Protein AF-A0A1M5BMK8-F1 (afdb_monomer_lite)

Radius of gyration: 20.79 Å; chains: 1; bounding box: 54×33×45 Å

Secondary structure (DSSP, 8-state):
----------SSGGG-TTEETTEE-S--S---TT-TT---HHHHHHHHHHHHHHHHTS-HHHHHHHHHHHHTTSS--

Foldseek 3Di:
DDDDDDPPPPPCQVVAPQDDPNGRPPDPDPDVVPPPPDDDPVRVVVVVVVVVVVLVPDDPVVNVVCCCVPPPPPDDD

Organism: NCBI:txid1121262

pLDDT: mean 75.49, std 18.47, range [36.56, 97.44]

Structure (mmCIF, N/CA/C/O backbone):
data_AF-A0A1M5BMK8-F1
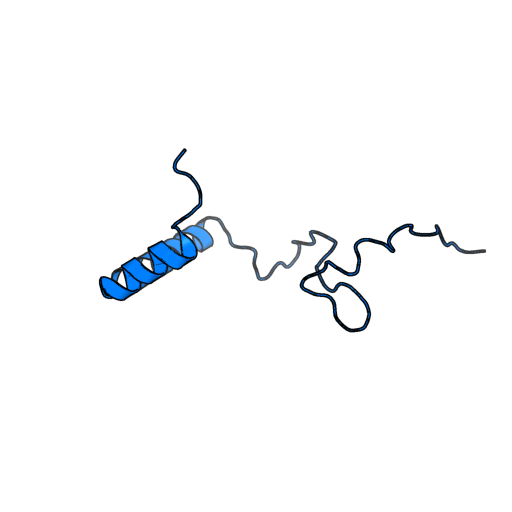#
_entry.id   AF-A0A1M5BMK8-F1
#
loop_
_atom_site.group_PDB
_atom_site.id
_atom_site.type_symbol
_atom_site.label_atom_id
_atom_site.label_alt_id
_atom_site.label_comp_id
_atom_site.label_asym_id
_atom_site.label_entity_id
_atom_site.label_seq_id
_atom_site.pdbx_PDB_ins_code
_atom_site.Cartn_x
_atom_site.Cartn_y
_atom_site.Cartn_z
_atom_site.occupancy
_atom_site.B_iso_or_equiv
_atom_site.auth_seq_id
_atom_site.auth_comp_id
_atom_site.auth_asym_id
_atom_site.auth_atom_id
_atom_site.pdbx_PDB_model_num
ATOM 1 N N . MET A 1 1 ? 41.902 3.917 -28.212 1.00 36.56 1 MET A N 1
ATOM 2 C CA . MET A 1 1 ? 42.120 3.852 -26.750 1.00 36.56 1 MET A CA 1
ATOM 3 C C . MET A 1 1 ? 40.861 4.354 -26.065 1.00 36.56 1 MET A C 1
ATOM 5 O O . MET A 1 1 ? 40.386 5.437 -26.379 1.00 36.56 1 MET A O 1
ATOM 9 N N . THR A 1 2 ? 40.223 3.502 -25.271 1.00 39.12 2 THR A N 1
ATOM 10 C CA . THR A 1 2 ? 38.880 3.712 -24.721 1.00 39.12 2 THR A CA 1
ATOM 11 C C . THR A 1 2 ? 38.842 4.770 -23.620 1.00 39.12 2 THR A C 1
ATOM 13 O O . THR A 1 2 ? 39.605 4.673 -22.669 1.00 39.12 2 THR A O 1
ATOM 16 N N . ARG A 1 3 ? 37.885 5.702 -23.779 1.00 48.62 3 ARG A N 1
ATOM 17 C CA . ARG A 1 3 ? 37.025 6.395 -22.793 1.00 48.62 3 ARG A CA 1
ATOM 18 C C . ARG A 1 3 ? 37.622 6.682 -21.408 1.00 48.62 3 ARG A C 1
ATOM 20 O O . ARG A 1 3 ? 37.943 5.746 -20.692 1.00 48.62 3 ARG A O 1
ATOM 27 N N . LYS A 1 4 ? 37.460 7.925 -20.939 1.00 41.00 4 LYS A N 1
ATOM 28 C CA . LYS A 1 4 ? 36.469 8.260 -19.892 1.00 41.00 4 LYS A CA 1
ATOM 29 C C . LYS A 1 4 ? 36.187 9.763 -19.880 1.00 41.00 4 LYS A C 1
ATOM 31 O O . LYS A 1 4 ? 37.069 10.564 -19.591 1.00 41.00 4 LYS A O 1
ATOM 36 N N . ALA A 1 5 ? 34.939 10.110 -20.197 1.00 43.78 5 ALA A N 1
ATOM 37 C CA . ALA A 1 5 ? 34.357 11.392 -19.836 1.00 43.78 5 ALA A CA 1
ATOM 38 C C . ALA A 1 5 ? 34.414 11.509 -18.309 1.00 43.78 5 ALA A C 1
ATOM 40 O O . ALA A 1 5 ? 34.060 10.576 -17.583 1.00 43.78 5 ALA A O 1
ATOM 41 N N . LYS A 1 6 ? 34.986 12.616 -17.852 1.00 42.16 6 LYS A N 1
ATOM 42 C CA . LYS A 1 6 ? 35.196 12.947 -16.452 1.00 42.16 6 LYS A CA 1
ATOM 43 C C . LYS A 1 6 ? 33.841 13.422 -15.931 1.00 42.16 6 LYS A C 1
ATOM 45 O O . LYS A 1 6 ? 33.458 14.557 -16.172 1.00 42.16 6 LYS A O 1
ATOM 50 N N . ASP A 1 7 ? 33.090 12.506 -15.328 1.00 44.09 7 ASP A N 1
ATOM 51 C CA . ASP A 1 7 ? 31.817 12.801 -14.676 1.00 44.09 7 ASP A CA 1
ATOM 52 C C . ASP A 1 7 ? 32.075 13.769 -13.511 1.00 44.09 7 ASP A C 1
ATOM 54 O O . ASP A 1 7 ? 32.581 13.392 -12.449 1.00 44.09 7 ASP A O 1
ATOM 58 N N . GLU A 1 8 ? 31.756 15.042 -13.733 1.00 49.28 8 GLU A N 1
ATOM 59 C CA . GLU A 1 8 ? 31.510 16.038 -12.693 1.00 49.28 8 GLU A CA 1
ATOM 60 C C . GLU A 1 8 ? 30.261 15.627 -11.898 1.00 49.28 8 GLU A C 1
ATOM 62 O O . GLU A 1 8 ? 29.179 16.178 -12.054 1.00 49.28 8 GLU A O 1
ATOM 67 N N . SER A 1 9 ? 30.393 14.618 -11.037 1.00 48.41 9 SER A N 1
ATOM 68 C CA . SER A 1 9 ? 29.316 14.158 -10.152 1.00 48.41 9 SER A CA 1
ATOM 69 C C . SER A 1 9 ? 29.869 13.877 -8.755 1.00 48.41 9 SER A C 1
ATOM 71 O O . SER A 1 9 ? 29.776 12.780 -8.214 1.00 48.41 9 SER A O 1
ATOM 73 N N . SER A 1 10 ? 30.554 14.866 -8.174 1.00 53.88 10 SER A N 1
ATOM 74 C CA . SER A 1 10 ? 31.216 14.708 -6.869 1.00 53.88 10 SER A CA 1
ATOM 75 C C . SER A 1 10 ? 30.654 15.596 -5.757 1.00 53.88 10 SER A C 1
ATOM 77 O O . SER A 1 10 ? 31.208 15.581 -4.660 1.00 53.88 10 SER A O 1
ATOM 79 N N . LYS A 1 11 ? 29.572 16.354 -5.980 1.00 46.84 11 LYS A N 1
ATOM 80 C CA . LYS A 1 11 ? 28.983 17.202 -4.922 1.00 46.84 11 LYS A CA 1
ATOM 81 C C . LYS A 1 11 ? 27.623 16.742 -4.388 1.00 46.84 11 LYS A C 1
ATOM 83 O O . LYS A 1 11 ? 27.326 17.057 -3.243 1.00 46.84 11 LYS A O 1
ATOM 88 N N . ASP A 1 12 ? 26.886 15.889 -5.103 1.00 52.09 12 ASP A N 1
ATOM 89 C CA . ASP A 1 12 ? 25.566 15.412 -4.642 1.00 52.09 12 ASP A CA 1
ATOM 90 C C . ASP A 1 12 ? 25.557 13.974 -4.095 1.00 52.09 12 ASP A C 1
ATOM 92 O O . ASP A 1 12 ? 24.557 13.518 -3.542 1.00 52.09 12 ASP A O 1
ATOM 96 N N . ALA A 1 13 ? 26.679 13.250 -4.178 1.00 53.62 13 ALA A N 1
ATOM 97 C CA . ALA A 1 13 ? 26.762 11.856 -3.726 1.00 53.62 13 ALA A CA 1
ATOM 98 C C . ALA A 1 13 ? 26.539 11.678 -2.208 1.00 53.62 13 ALA A C 1
ATOM 100 O O . ALA A 1 13 ? 26.176 10.585 -1.772 1.00 53.62 13 ALA A O 1
ATOM 101 N N . ILE A 1 14 ? 26.728 12.737 -1.411 1.00 56.84 14 ILE A N 1
ATOM 102 C CA . ILE A 1 14 ? 26.559 12.713 0.052 1.00 56.84 14 ILE A CA 1
ATOM 103 C C . ILE A 1 14 ? 25.067 12.749 0.447 1.00 56.84 14 ILE A C 1
ATOM 105 O O . ILE A 1 14 ? 24.701 12.201 1.482 1.00 56.84 14 ILE A O 1
ATOM 109 N N . ASN A 1 15 ? 24.178 13.274 -0.406 1.00 72.31 15 ASN A N 1
ATOM 110 C CA . ASN A 1 15 ? 22.742 13.415 -0.119 1.00 72.31 15 ASN A CA 1
ATOM 111 C C . ASN A 1 15 ? 21.888 12.289 -0.733 1.00 72.31 15 ASN A C 1
ATOM 113 O O . ASN A 1 15 ? 20.784 12.518 -1.222 1.00 72.31 15 ASN A O 1
ATOM 117 N N . CYS A 1 16 ? 22.387 11.051 -0.729 1.00 77.06 16 CYS A N 1
ATOM 118 C CA . CYS A 1 16 ? 21.635 9.891 -1.211 1.00 77.06 16 CYS A CA 1
ATOM 119 C C . CYS A 1 16 ? 21.136 9.019 -0.049 1.00 77.06 16 CYS A C 1
ATOM 121 O O . CYS A 1 16 ? 21.932 8.430 0.681 1.00 77.06 16 CYS A O 1
ATOM 123 N N . PHE A 1 17 ? 19.813 8.841 0.073 1.00 84.69 17 PHE A N 1
ATOM 124 C CA . PHE A 1 17 ? 19.210 8.009 1.132 1.00 84.69 17 PHE A CA 1
ATOM 125 C C . PHE A 1 17 ? 19.610 6.523 1.054 1.00 84.69 17 PHE A C 1
ATOM 127 O O . PHE A 1 17 ? 19.526 5.801 2.045 1.00 84.69 17 PHE A O 1
ATOM 134 N N . ALA A 1 18 ? 20.050 6.057 -0.121 1.00 83.81 18 ALA A N 1
ATOM 135 C CA . ALA A 1 18 ? 20.557 4.703 -0.334 1.00 83.81 18 ALA A CA 1
ATOM 136 C C . ALA A 1 18 ? 22.088 4.662 -0.504 1.00 83.81 18 ALA A C 1
ATOM 138 O O . ALA A 1 18 ? 22.609 3.789 -1.201 1.00 83.81 18 ALA A O 1
ATOM 139 N N . TYR A 1 19 ? 22.828 5.606 0.083 1.00 85.81 19 TYR A N 1
ATOM 140 C CA . TYR A 1 19 ? 24.288 5.591 0.029 1.00 85.81 19 TYR A CA 1
ATOM 141 C C . TYR A 1 19 ? 24.858 4.440 0.871 1.00 85.81 19 TYR A C 1
ATOM 143 O O . TYR A 1 19 ? 24.707 4.407 2.091 1.00 85.81 19 TYR A O 1
ATOM 151 N N . ARG A 1 20 ? 25.509 3.470 0.219 1.00 84.19 20 ARG A N 1
ATOM 152 C CA . ARG A 1 20 ? 26.189 2.328 0.854 1.00 84.19 20 ARG A CA 1
ATOM 153 C C . ARG A 1 20 ? 27.437 1.954 0.057 1.00 84.19 20 ARG A C 1
ATOM 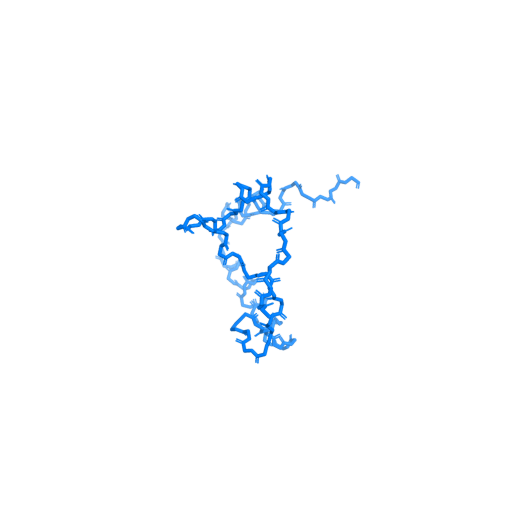155 O O . ARG A 1 20 ? 27.458 2.078 -1.163 1.00 84.19 20 ARG A O 1
ATOM 162 N N . ASN A 1 21 ? 28.481 1.461 0.724 1.00 86.25 21 ASN A N 1
ATOM 163 C CA . ASN A 1 21 ? 29.737 1.034 0.081 1.00 86.25 21 ASN A CA 1
ATOM 164 C C . ASN A 1 21 ? 30.349 2.097 -0.854 1.00 86.25 21 ASN A C 1
ATOM 166 O O . ASN A 1 21 ? 30.766 1.786 -1.967 1.00 86.25 21 ASN A O 1
ATOM 170 N N . ARG A 1 22 ? 30.395 3.358 -0.399 1.00 85.75 22 ARG A N 1
ATOM 171 C CA . ARG A 1 22 ? 30.934 4.507 -1.152 1.00 85.75 22 ARG A CA 1
ATOM 172 C C . ARG A 1 22 ? 30.210 4.818 -2.477 1.00 85.75 22 ARG A C 1
ATOM 174 O O . ARG A 1 22 ? 30.800 5.419 -3.369 1.00 85.75 22 ARG A O 1
ATOM 181 N N . ARG A 1 23 ? 28.942 4.412 -2.623 1.00 84.31 23 ARG A N 1
ATOM 182 C CA . ARG A 1 23 ? 28.102 4.737 -3.788 1.00 84.31 23 ARG A CA 1
ATOM 183 C C . ARG A 1 23 ? 26.623 4.867 -3.423 1.00 84.31 23 ARG A C 1
ATOM 185 O O . ARG A 1 23 ? 26.151 4.250 -2.473 1.00 84.31 23 ARG A O 1
ATOM 192 N N . CYS A 1 24 ? 25.873 5.631 -4.211 1.00 82.44 24 CYS A N 1
ATOM 193 C CA . CYS A 1 24 ? 24.415 5.685 -4.121 1.00 82.44 24 CYS A CA 1
ATOM 194 C C . CYS A 1 24 ? 23.803 4.452 -4.805 1.00 82.44 24 CYS A C 1
ATOM 196 O O . CYS A 1 24 ? 24.079 4.203 -5.975 1.00 82.44 24 CYS A O 1
ATOM 198 N N . LEU A 1 25 ? 22.998 3.667 -4.081 1.00 81.12 25 LEU A N 1
ATOM 199 C CA . LEU A 1 25 ? 22.336 2.463 -4.606 1.00 81.12 25 LEU A CA 1
ATOM 200 C C . LEU A 1 25 ? 20.916 2.718 -5.127 1.00 81.12 25 LEU A C 1
ATOM 202 O O . LEU A 1 25 ? 20.205 1.766 -5.449 1.00 81.12 25 LEU A O 1
ATOM 206 N N . VAL A 1 26 ? 20.475 3.977 -5.183 1.00 80.25 26 VAL A N 1
ATOM 207 C CA . VAL A 1 26 ? 19.185 4.306 -5.798 1.00 80.25 26 VAL A CA 1
ATOM 208 C C . VAL A 1 26 ? 19.236 3.898 -7.268 1.00 80.25 26 VAL A C 1
ATOM 210 O O . VAL A 1 26 ? 20.232 4.136 -7.949 1.00 80.25 26 VAL A O 1
ATOM 213 N N . LEU A 1 27 ? 18.158 3.285 -7.756 1.00 69.12 27 LEU A N 1
ATOM 214 C CA . LEU A 1 27 ? 17.990 2.995 -9.176 1.00 69.12 27 LEU A CA 1
ATOM 215 C C . LEU A 1 27 ? 18.032 4.316 -9.959 1.00 69.12 27 LEU A C 1
ATOM 217 O O . LEU A 1 27 ? 17.121 5.135 -9.855 1.00 69.12 27 LEU A O 1
ATOM 221 N N . THR A 1 28 ? 19.106 4.537 -10.715 1.00 69.50 28 THR A N 1
ATOM 222 C CA . THR A 1 28 ? 19.296 5.736 -11.548 1.00 69.50 28 THR A CA 1
ATOM 223 C C . THR A 1 28 ? 18.559 5.641 -12.881 1.00 69.50 28 THR A C 1
ATOM 225 O O . THR A 1 28 ? 18.305 6.655 -13.527 1.00 69.50 28 THR A O 1
ATOM 228 N N . THR A 1 29 ? 18.178 4.431 -13.286 1.00 67.38 29 THR A N 1
ATOM 229 C CA . THR A 1 29 ? 17.412 4.154 -14.498 1.00 67.38 29 THR A CA 1
ATOM 230 C C . THR A 1 29 ? 16.003 3.699 -14.141 1.00 67.38 29 THR A C 1
ATOM 232 O O . THR A 1 29 ? 15.793 2.838 -13.286 1.00 67.38 29 THR A O 1
ATOM 235 N N . LYS A 1 30 ? 15.010 4.272 -14.827 1.00 63.44 30 LYS A N 1
ATOM 236 C CA . LYS A 1 30 ? 13.635 3.764 -14.814 1.00 63.44 30 LYS A CA 1
ATOM 237 C C . LYS A 1 30 ? 13.562 2.526 -15.706 1.00 63.44 30 LYS A C 1
ATOM 239 O O . LYS A 1 30 ? 13.154 2.619 -16.857 1.00 63.44 30 LYS A O 1
ATOM 244 N N . ASP A 1 31 ? 14.000 1.385 -15.190 1.00 64.94 31 ASP A N 1
ATOM 245 C CA . ASP A 1 31 ? 13.777 0.096 -15.841 1.00 64.94 31 ASP A CA 1
ATOM 246 C C . ASP A 1 31 ? 12.543 -0.575 -15.226 1.00 64.94 31 ASP A C 1
ATOM 248 O O . ASP A 1 31 ? 12.591 -1.111 -14.120 1.00 64.94 31 ASP A O 1
ATOM 252 N N . CYS A 1 32 ? 11.417 -0.495 -15.939 1.00 68.62 32 CYS A N 1
ATOM 253 C CA . CYS A 1 32 ? 10.150 -1.103 -15.532 1.00 68.62 32 CYS A CA 1
ATOM 254 C C . CYS A 1 32 ? 9.844 -2.420 -16.260 1.00 68.62 32 CYS A C 1
ATOM 256 O O . CYS A 1 32 ? 8.720 -2.907 -16.165 1.00 68.62 32 CYS A O 1
ATOM 258 N N . SER A 1 33 ? 10.811 -3.022 -16.963 1.00 71.62 33 SER A N 1
ATOM 259 C CA . SER A 1 33 ? 10.598 -4.262 -17.730 1.00 71.62 33 SER A CA 1
ATOM 260 C C . SER A 1 33 ? 10.191 -5.460 -16.858 1.00 71.62 33 SER A C 1
ATOM 262 O O . SER A 1 33 ? 9.432 -6.323 -17.296 1.00 71.62 33 SER A O 1
ATOM 264 N N . LYS A 1 34 ? 10.653 -5.493 -15.601 1.00 70.06 34 LYS 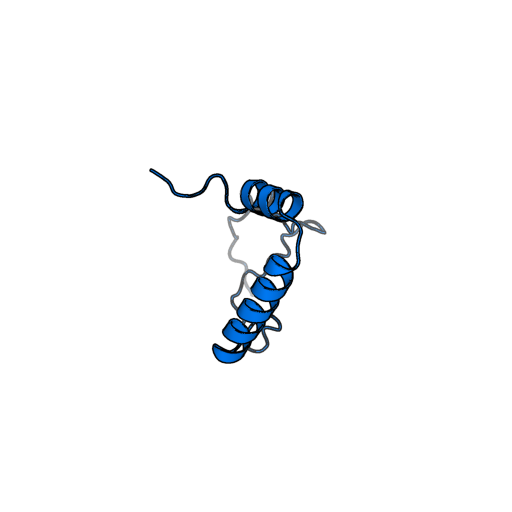A N 1
ATOM 265 C CA . LYS A 1 34 ? 10.275 -6.471 -14.567 1.00 70.06 34 LYS A CA 1
ATOM 266 C C . LYS A 1 34 ? 10.105 -5.798 -13.207 1.00 70.06 34 LYS A C 1
ATOM 268 O O . LYS A 1 34 ? 10.650 -6.269 -12.214 1.00 70.06 34 LYS A O 1
ATOM 273 N N . CYS A 1 35 ? 9.413 -4.661 -13.148 1.00 72.75 35 CYS A N 1
ATOM 274 C CA . CYS A 1 35 ? 9.216 -3.972 -11.874 1.00 72.75 35 CYS A CA 1
ATOM 275 C C . CYS A 1 35 ? 8.314 -4.815 -10.953 1.00 72.75 35 CYS A C 1
ATOM 277 O O . CYS A 1 35 ? 7.114 -4.879 -11.214 1.00 72.75 35 CYS A O 1
ATOM 279 N N . PRO A 1 36 ? 8.818 -5.384 -9.838 1.00 72.56 36 PRO A N 1
ATOM 280 C CA . PRO A 1 36 ? 7.958 -6.089 -8.880 1.00 72.56 36 PRO A CA 1
ATOM 281 C C . PRO A 1 36 ? 6.966 -5.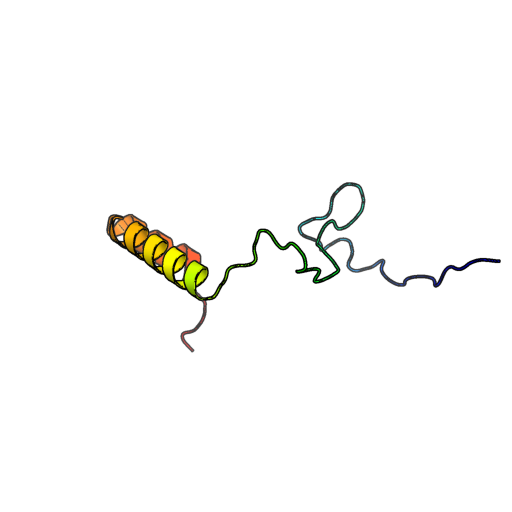134 -8.194 1.00 72.56 36 PRO A C 1
ATOM 283 O O . PRO A 1 36 ? 5.995 -5.563 -7.583 1.00 72.56 36 PRO A O 1
ATOM 286 N N . PHE A 1 37 ? 7.215 -3.827 -8.302 1.00 75.81 37 PHE A N 1
ATOM 287 C CA . PHE A 1 37 ? 6.349 -2.761 -7.808 1.00 75.81 37 PHE A CA 1
ATOM 288 C C . PHE A 1 37 ? 5.300 -2.304 -8.829 1.00 75.81 37 PHE A C 1
ATOM 290 O O . PHE A 1 37 ? 4.425 -1.514 -8.476 1.00 75.81 37 PHE A O 1
ATOM 297 N N . TYR A 1 38 ? 5.395 -2.744 -10.089 1.00 81.12 38 TYR A N 1
ATOM 298 C CA . TYR A 1 38 ? 4.401 -2.402 -11.097 1.00 81.12 38 TYR A CA 1
ATOM 299 C C . TYR A 1 38 ? 3.108 -3.161 -10.805 1.00 81.12 38 TYR A C 1
ATOM 301 O O . TYR A 1 38 ? 3.122 -4.370 -10.587 1.00 81.12 38 TYR A O 1
ATOM 309 N N . LYS A 1 39 ? 1.993 -2.434 -10.806 1.00 85.75 39 LYS A N 1
ATOM 310 C CA . LYS A 1 39 ? 0.650 -2.980 -10.621 1.00 85.75 39 LYS A CA 1
ATOM 311 C C . LYS A 1 39 ? -0.202 -2.577 -11.808 1.00 85.75 39 LYS A C 1
ATOM 313 O O . LYS A 1 39 ? -0.113 -1.436 -12.268 1.00 85.75 39 LYS A O 1
ATOM 318 N N . THR A 1 40 ? -1.056 -3.484 -12.272 1.00 90.69 40 THR A N 1
ATOM 319 C CA . THR A 1 40 ? -2.124 -3.106 -13.200 1.00 90.69 40 THR A CA 1
ATOM 320 C C . THR A 1 40 ? -3.094 -2.146 -12.511 1.00 90.69 40 THR A C 1
ATOM 322 O O . THR A 1 40 ? -3.110 -2.001 -11.282 1.00 90.69 40 THR A O 1
ATOM 325 N N . ARG A 1 41 ? -3.934 -1.468 -13.296 1.00 92.12 41 ARG A N 1
ATOM 326 C CA . ARG A 1 41 ? -4.935 -0.545 -12.749 1.00 92.12 41 ARG A CA 1
ATOM 327 C C . ARG A 1 41 ? -5.923 -1.273 -11.835 1.00 92.12 41 ARG A C 1
ATOM 329 O O . ARG A 1 41 ? -6.385 -0.700 -10.852 1.00 92.12 41 ARG A O 1
ATOM 336 N N . GLU A 1 42 ? -6.231 -2.519 -12.161 1.00 95.94 42 GLU A N 1
ATOM 337 C CA . GLU A 1 42 ? -7.118 -3.412 -11.422 1.00 95.94 42 GLU A CA 1
ATOM 338 C C . GLU A 1 42 ? -6.479 -3.804 -10.086 1.00 95.94 42 GLU A C 1
ATOM 340 O O . GLU A 1 42 ? -7.066 -3.543 -9.039 1.00 95.94 42 GLU A O 1
ATOM 345 N N . GLN A 1 43 ? -5.231 -4.287 -10.106 1.00 93.62 43 GLN A N 1
ATOM 346 C CA . GLN A 1 43 ? -4.467 -4.617 -8.896 1.00 93.62 43 GLN A CA 1
ATOM 347 C C . GLN A 1 43 ? -4.319 -3.411 -7.966 1.00 93.62 43 GLN A C 1
ATOM 349 O O . GLN A 1 43 ? -4.491 -3.520 -6.755 1.00 93.62 43 GLN A O 1
ATOM 354 N N . PHE A 1 44 ? -4.047 -2.230 -8.528 1.00 93.38 44 PHE A N 1
ATOM 355 C CA . PHE A 1 44 ? -3.976 -0.999 -7.748 1.00 93.38 44 PHE A CA 1
ATOM 356 C C . PHE A 1 44 ? -5.302 -0.686 -7.041 1.00 93.38 44 PHE A C 1
ATOM 358 O O . PHE A 1 44 ? -5.298 -0.304 -5.871 1.00 93.38 44 PHE A O 1
ATOM 365 N N . LYS A 1 45 ? -6.436 -0.838 -7.736 1.00 97.00 45 LYS A N 1
ATOM 366 C CA . LYS A 1 45 ? -7.761 -0.612 -7.146 1.00 97.00 45 LYS A CA 1
ATOM 367 C C . LYS A 1 45 ? -8.057 -1.622 -6.043 1.00 97.00 45 LYS A C 1
ATOM 369 O O . LYS A 1 45 ? -8.475 -1.206 -4.970 1.00 97.00 45 LYS A O 1
ATOM 374 N N . GLU A 1 46 ? -7.807 -2.907 -6.280 1.00 97.44 46 GLU A N 1
ATOM 375 C CA . GLU A 1 46 ? -8.020 -3.958 -5.280 1.00 97.44 46 GLU A CA 1
ATOM 376 C C . GLU A 1 46 ? -7.183 -3.734 -4.023 1.00 97.44 46 GLU A C 1
ATOM 378 O O . GLU A 1 46 ? -7.706 -3.777 -2.911 1.00 97.44 46 GLU A O 1
ATOM 383 N N . ASP A 1 47 ? -5.894 -3.445 -4.186 1.00 94.31 47 ASP A N 1
ATOM 384 C CA . ASP A 1 47 ? -5.005 -3.190 -3.056 1.00 94.31 47 ASP A CA 1
ATOM 385 C C . ASP A 1 47 ? -5.411 -1.932 -2.291 1.00 94.31 47 ASP A C 1
ATOM 387 O O . ASP A 1 47 ? -5.329 -1.896 -1.062 1.00 94.31 47 ASP A O 1
ATOM 391 N N . ARG A 1 48 ? -5.898 -0.906 -3.000 1.00 94.06 48 ARG A N 1
ATOM 392 C CA . ARG A 1 48 ? -6.440 0.299 -2.370 1.00 94.06 48 ARG A CA 1
ATOM 393 C C . ARG A 1 48 ? -7.698 -0.010 -1.562 1.00 94.06 48 ARG A C 1
ATOM 395 O O . ARG A 1 48 ? -7.805 0.481 -0.443 1.00 94.06 48 ARG A O 1
ATOM 402 N N . THR A 1 49 ? -8.611 -0.826 -2.085 1.00 96.94 49 THR A N 1
ATOM 403 C CA . THR A 1 49 ? -9.804 -1.268 -1.348 1.00 96.94 49 THR A CA 1
ATOM 404 C C . THR A 1 49 ? -9.410 -2.050 -0.096 1.00 96.94 49 THR A C 1
ATOM 406 O O . THR A 1 49 ? -9.812 -1.670 0.997 1.00 96.94 49 THR A O 1
ATOM 409 N N . LYS A 1 50 ? -8.517 -3.044 -0.213 1.00 96.31 50 LYS A N 1
ATOM 410 C CA . LYS A 1 50 ? -8.015 -3.825 0.936 1.00 96.31 50 LYS A CA 1
ATOM 411 C C . LYS A 1 50 ? -7.366 -2.944 2.004 1.00 96.31 50 LYS A C 1
ATOM 413 O O . LYS A 1 50 ? -7.566 -3.158 3.200 1.00 96.31 50 LYS A O 1
ATOM 418 N N . ALA A 1 51 ? -6.585 -1.948 1.586 1.00 93.31 51 ALA A N 1
ATOM 419 C CA . ALA A 1 51 ? -5.974 -0.998 2.507 1.00 93.31 51 ALA A CA 1
ATOM 420 C C . ALA A 1 51 ? -7.032 -0.162 3.243 1.00 93.31 51 ALA A C 1
ATOM 422 O O . ALA A 1 51 ? -6.928 0.015 4.455 1.00 93.31 51 ALA A O 1
ATOM 423 N N . LEU A 1 52 ? -8.061 0.317 2.536 1.00 91.62 52 LEU A N 1
ATOM 424 C CA . LEU A 1 52 ? -9.167 1.067 3.137 1.00 91.62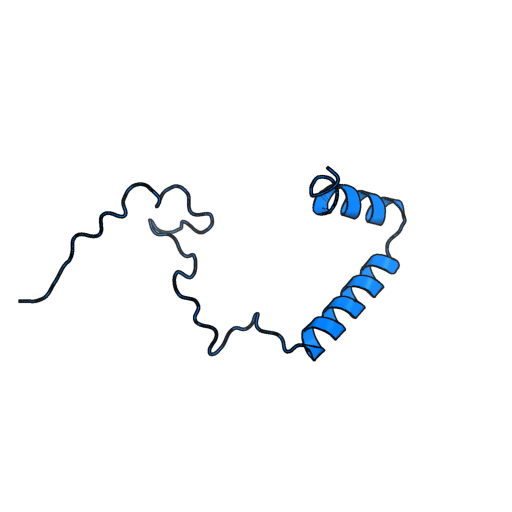 52 LEU A CA 1
ATOM 425 C C . LEU A 1 52 ? -9.980 0.206 4.106 1.00 91.62 52 LEU A C 1
ATOM 427 O O . LEU A 1 52 ? -10.267 0.663 5.209 1.00 91.62 52 LEU A O 1
ATOM 431 N N . ASP A 1 53 ? -10.276 -1.042 3.750 1.00 95.69 53 ASP A N 1
ATOM 432 C CA . ASP A 1 53 ? -10.975 -1.978 4.632 1.00 95.69 53 ASP A CA 1
ATOM 433 C C . ASP A 1 53 ? -10.184 -2.193 5.921 1.00 95.69 53 ASP A C 1
ATOM 4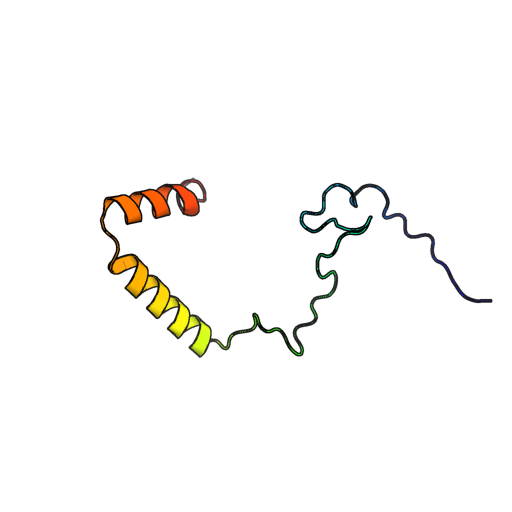35 O O . ASP A 1 53 ? -10.724 -2.053 7.019 1.00 95.69 53 ASP A O 1
ATOM 439 N N . ARG A 1 54 ? -8.867 -2.421 5.814 1.00 93.75 54 ARG A N 1
ATOM 440 C CA . ARG A 1 54 ? -8.003 -2.548 6.992 1.00 93.75 54 ARG A CA 1
ATOM 441 C C . ARG A 1 54 ? -8.004 -1.278 7.834 1.00 93.75 54 ARG A C 1
ATOM 443 O O . ARG A 1 54 ? -8.144 -1.376 9.052 1.00 93.75 54 ARG A O 1
ATOM 450 N N . LEU A 1 55 ? -7.879 -0.105 7.217 1.00 89.56 55 LEU A N 1
ATOM 451 C CA . LEU A 1 55 ? -7.948 1.170 7.932 1.00 89.56 55 LEU A CA 1
ATOM 452 C C . LEU A 1 55 ? -9.288 1.322 8.655 1.00 89.56 55 LEU A C 1
ATOM 454 O O . LEU A 1 55 ? -9.298 1.745 9.804 1.00 89.56 55 LEU A O 1
ATOM 458 N N . ASN A 1 56 ? -10.399 0.911 8.041 1.00 89.69 56 ASN A N 1
ATOM 459 C CA . ASN A 1 56 ? -11.729 0.969 8.640 1.00 89.69 56 ASN A CA 1
ATOM 460 C C . ASN A 1 56 ? -11.892 0.047 9.854 1.00 89.69 56 ASN A C 1
ATOM 462 O O . ASN A 1 56 ? -12.653 0.400 10.754 1.00 89.69 56 ASN A O 1
ATOM 466 N N . THR A 1 57 ? -11.143 -1.057 9.939 1.00 95.44 57 THR A N 1
ATOM 467 C CA . THR A 1 57 ? -11.135 -1.925 11.135 1.00 95.44 57 THR A CA 1
ATOM 468 C C . THR A 1 57 ? -10.387 -1.347 12.338 1.00 95.44 57 THR A C 1
ATOM 470 O O . THR A 1 57 ? -10.519 -1.882 13.434 1.00 95.44 57 THR A O 1
ATOM 473 N N . LEU A 1 58 ? -9.590 -0.288 12.161 1.00 93.94 58 LEU A N 1
ATOM 474 C CA . LEU A 1 58 ? -8.851 0.323 13.267 1.00 93.94 58 LEU A CA 1
ATOM 475 C C . LEU A 1 58 ? -9.777 1.153 14.165 1.00 93.94 58 LEU A C 1
ATOM 477 O O . LEU A 1 58 ? -10.783 1.716 13.714 1.00 93.94 58 LEU A O 1
ATOM 481 N N . ASP A 1 59 ? -9.415 1.259 15.437 1.00 94.75 59 ASP A N 1
ATOM 482 C CA . ASP A 1 59 ? -10.076 2.143 16.386 1.00 94.75 59 ASP A CA 1
ATOM 483 C C . ASP A 1 59 ? -9.846 3.622 16.028 1.00 94.75 59 ASP A C 1
ATOM 485 O O . ASP A 1 59 ? -9.009 3.995 15.196 1.00 94.75 59 ASP A O 1
ATOM 489 N N . LYS A 1 60 ? -10.656 4.487 16.638 1.00 91.69 60 LYS A N 1
ATOM 490 C CA . LYS A 1 60 ? -10.665 5.917 16.330 1.00 91.69 60 LYS A CA 1
ATOM 491 C C . LYS A 1 60 ? -9.339 6.594 16.692 1.00 91.69 60 LYS A C 1
ATOM 493 O O . LYS A 1 60 ? -8.932 7.507 15.972 1.00 91.69 60 LYS A O 1
ATOM 498 N N . GLU A 1 61 ? -8.668 6.162 17.758 1.00 92.44 61 GLU A N 1
ATOM 499 C CA . GLU A 1 61 ? -7.395 6.747 18.193 1.00 92.44 61 GLU A CA 1
ATOM 500 C C . GLU A 1 61 ? -6.283 6.406 17.200 1.00 92.44 61 GLU A C 1
ATOM 502 O O . GLU A 1 61 ? -5.610 7.310 16.704 1.00 92.44 61 GLU A O 1
ATOM 507 N N . TYR A 1 62 ? -6.173 5.140 16.789 1.00 92.25 62 TYR A N 1
ATOM 508 C CA . TYR A 1 62 ? -5.224 4.728 15.752 1.00 92.25 62 TYR A CA 1
ATOM 509 C C . TYR A 1 62 ? -5.481 5.403 14.406 1.00 92.25 62 TYR A C 1
ATOM 511 O O . TYR A 1 62 ? -4.538 5.848 13.749 1.00 92.25 62 TYR A O 1
ATOM 519 N N . LYS A 1 63 ? -6.747 5.520 13.983 1.00 89.94 63 LYS A N 1
ATOM 520 C CA . LYS A 1 63 ? -7.101 6.264 12.762 1.00 89.94 63 LYS A CA 1
ATOM 521 C C . LYS A 1 63 ? -6.649 7.720 12.847 1.00 89.94 63 LYS A C 1
ATOM 523 O O . LYS A 1 63 ? -6.057 8.222 11.893 1.00 89.94 63 LYS A O 1
ATOM 528 N N . SER A 1 64 ? -6.884 8.370 13.986 1.00 88.38 64 SER A N 1
ATOM 529 C CA . SER A 1 64 ? -6.502 9.768 14.220 1.00 88.38 64 SER A CA 1
ATOM 530 C C . SER A 1 64 ? -4.982 9.939 14.200 1.00 88.38 64 SER A C 1
ATOM 532 O O . SER A 1 64 ? -4.484 10.820 13.506 1.00 88.38 64 SER A O 1
ATOM 534 N N . TYR A 1 65 ? -4.241 9.034 14.845 1.00 90.56 65 TYR A N 1
ATOM 535 C CA . TYR A 1 65 ? -2.777 9.009 14.808 1.00 90.56 65 TYR A CA 1
ATOM 536 C C . TYR A 1 65 ? -2.226 8.845 13.383 1.00 90.56 65 TYR A C 1
ATOM 538 O O . TYR A 1 65 ? -1.299 9.546 12.981 1.00 90.56 65 TYR A O 1
ATOM 546 N N . ILE A 1 66 ? -2.801 7.940 12.581 1.00 86.94 66 ILE A N 1
ATOM 547 C CA . ILE A 1 66 ? -2.397 7.746 11.179 1.00 86.94 66 ILE A CA 1
ATOM 548 C C . ILE A 1 66 ? -2.689 9.005 10.353 1.00 86.94 66 ILE A C 1
ATOM 550 O O . ILE A 1 66 ? -1.841 9.424 9.561 1.00 86.94 66 ILE A O 1
ATOM 554 N N . MET A 1 67 ? -3.866 9.614 10.534 1.00 86.06 67 MET A N 1
ATOM 555 C CA . MET A 1 67 ? -4.217 10.868 9.866 1.00 86.06 67 MET A CA 1
ATOM 556 C C . MET A 1 67 ? -3.240 11.980 10.236 1.00 86.06 67 MET A C 1
ATOM 558 O O . MET A 1 67 ? -2.734 12.653 9.346 1.00 86.06 67 MET A O 1
ATOM 562 N N . GLU A 1 68 ? -2.911 12.140 11.514 1.00 86.94 68 GLU A N 1
ATOM 563 C CA . GLU A 1 68 ? -1.954 13.146 11.965 1.00 86.94 68 GLU A CA 1
ATOM 564 C C . GLU A 1 68 ? -0.564 12.910 11.360 1.00 86.94 68 GLU A C 1
ATOM 566 O O . GLU A 1 68 ? 0.023 13.807 10.760 1.00 86.94 68 GLU A O 1
ATOM 571 N N . LYS A 1 69 ? -0.068 11.674 11.436 1.00 85.62 69 LYS A N 1
ATOM 572 C CA . LYS A 1 69 ? 1.297 11.325 11.036 1.00 85.62 69 LYS A CA 1
ATOM 573 C C . LYS A 1 69 ? 1.548 11.393 9.532 1.00 85.62 69 LYS A C 1
ATOM 575 O O . LYS A 1 69 ? 2.660 11.713 9.120 1.00 85.62 69 LYS A O 1
ATOM 580 N N . TYR A 1 70 ? 0.555 11.034 8.718 1.00 83.06 70 TYR A N 1
ATOM 581 C CA . TYR A 1 70 ? 0.732 10.880 7.269 1.00 83.06 70 TYR A CA 1
ATOM 582 C C . TYR A 1 70 ? -0.070 11.875 6.427 1.00 83.06 70 TYR A C 1
ATOM 584 O O . TYR A 1 70 ? 0.298 12.110 5.277 1.00 83.06 70 TYR A O 1
ATOM 592 N N . TYR A 1 71 ? -1.148 12.447 6.970 1.00 76.56 71 TYR A N 1
ATOM 593 C CA . TYR A 1 71 ? -2.058 13.329 6.233 1.00 76.56 71 TYR A CA 1
ATOM 594 C C . TYR A 1 71 ? -2.169 14.739 6.820 1.00 76.56 71 TYR A C 1
ATOM 596 O O . TYR A 1 71 ? -2.563 15.652 6.090 1.00 76.56 71 TYR A O 1
ATOM 604 N N . SER A 1 72 ? -1.790 14.972 8.081 1.00 65.12 72 SER A N 1
ATOM 605 C CA . SER A 1 72 ? -1.646 16.341 8.570 1.00 65.12 72 SER A CA 1
ATOM 606 C C . SER A 1 72 ? -0.365 16.946 7.985 1.00 65.12 72 SER A C 1
ATOM 608 O O . SER A 1 72 ? 0.683 16.306 7.956 1.00 65.12 72 SER A O 1
ATOM 610 N N . TYR A 1 73 ? -0.483 18.170 7.459 1.00 53.59 73 TYR A N 1
ATOM 611 C CA . TYR A 1 73 ? 0.568 18.993 6.837 1.00 53.59 73 TYR A CA 1
ATOM 612 C C . TYR A 1 73 ? 0.901 18.883 5.333 1.00 53.59 73 TYR A C 1
ATOM 614 O O . TYR A 1 73 ? 1.935 19.403 4.911 1.00 53.59 73 TYR A O 1
ATOM 622 N N . LYS A 1 74 ? 0.012 18.386 4.459 1.00 52.84 74 LYS A N 1
ATOM 623 C CA . LYS A 1 74 ? 0.054 18.797 3.033 1.00 52.84 74 LYS A CA 1
ATOM 624 C C . LYS A 1 74 ? -1.330 19.122 2.466 1.00 52.84 74 LYS A C 1
ATOM 626 O O . LYS A 1 74 ? -2.010 18.236 1.966 1.00 52.84 74 LYS A O 1
ATOM 631 N N . GLY A 1 75 ? -1.684 20.414 2.459 1.00 51.66 75 GLY A N 1
ATOM 632 C CA . GLY A 1 75 ? -2.597 20.957 1.439 1.00 51.66 75 GLY A CA 1
ATOM 633 C C . GLY A 1 75 ? -3.918 21.595 1.882 1.00 51.66 75 GLY A C 1
ATOM 634 O O . GLY A 1 75 ? -4.902 21.430 1.174 1.00 51.66 75 GLY A O 1
ATOM 635 N N . MET A 1 76 ? -3.961 22.355 2.979 1.00 45.25 76 MET A N 1
ATOM 636 C CA . MET A 1 76 ? -4.985 23.401 3.149 1.00 45.25 76 MET A CA 1
ATOM 637 C C . MET A 1 76 ? -4.305 24.768 3.274 1.00 45.25 76 MET A C 1
ATOM 639 O O . MET A 1 76 ? -4.032 25.252 4.371 1.00 45.25 76 MET A O 1
ATOM 643 N N . LYS A 1 77 ? -3.981 25.345 2.118 1.00 37.34 77 LYS A N 1
ATOM 644 C CA . LYS A 1 77 ? -3.887 26.784 1.871 1.00 37.34 77 LYS A CA 1
ATOM 645 C C . LYS A 1 77 ? -4.299 27.028 0.430 1.00 37.34 77 LYS A C 1
ATOM 647 O O . LYS A 1 77 ? -3.856 26.223 -0.419 1.00 37.34 77 LYS A O 1
#

Sequence (77 aa):
MTRKAKDESSKDAINCFAYRNRRCLVLTTKDCSKCPFYKTREQFKEDRTKALDRLNTLDKEYKSYIMEKYYSYKGMK